Protein AF-A0A1F1DW13-F1 (afdb_monomer)

pLDDT: mean 93.1, std 12.49, range [37.31, 98.81]

Radius of gyration: 13.98 Å; Cα contacts (8 Å, |Δi|>4): 258; chains: 1; bounding box: 31×31×41 Å

Solvent-accessible surface area (backbone atoms only — not comparable to full-atom values): 7880 Å² total; per-residue (Å²): 131,89,72,70,88,41,32,65,98,71,79,89,77,71,62,96,50,35,28,49,30,31,34,27,28,48,56,10,70,47,84,53,72,64,23,26,51,34,38,80,73,38,43,32,48,84,57,52,11,58,47,78,30,73,39,24,32,31,38,43,40,19,36,80,84,71,43,73,50,52,72,67,57,38,28,52,48,44,34,53,48,54,54,50,53,66,75,37,76,81,36,39,36,36,35,52,74,54,33,41,60,96,74,60,43,54,55,69,56,52,26,51,40,48,41,69,46,49,63,51,81,92,53,52,55,93,42,57,27,43,27,69,78,51,48,89,70,85,78,83,80,128

Nearest PDB structures (foldseek):
  4j5s-assembly1_A  TM=7.496E-01  e=6.673E-04  Homo sapiens
  2l8r-assembly1_A  TM=7.771E-01  e=1.826E-03  Homo sapiens
  2dx6-assembly2_B  TM=7.223E-01  e=4.999E-03  Thermus thermophilus HB8
  1vhu-assembly1_A  TM=6.708E-01  e=7.767E-03  Archaeoglobus fulgidus
  4gvw-assembly1_A  TM=6.404E-01  e=4.999E-03  unclassified

Sequence (142 aa):
MNRERYTPDLISALGPDEVFVFGSNALGHHGGGAALQAFERFGAEWGMGEGPSGRTYAIPTLDATHHRVTEEQLTESLRRFIAYVRQHPRNTFYLTLIGCGIVGWEPATVRRLLWQSIGDESQLPDNLILPRAFSRKEGDSE

Structure (mmCIF, N/CA/C/O backbone):
data_AF-A0A1F1DW13-F1
#
_entry.id   AF-A0A1F1DW13-F1
#
loop_
_atom_site.group_PDB
_atom_site.id
_atom_site.type_symbol
_atom_site.label_atom_id
_atom_site.label_alt_id
_atom_site.label_comp_id
_atom_site.label_asym_id
_atom_site.label_entity_id
_atom_site.label_seq_id
_atom_site.pdbx_PDB_ins_code
_atom_site.Cartn_x
_atom_site.Cartn_y
_atom_site.Cartn_z
_atom_site.occupancy
_atom_site.B_iso_or_equiv
_atom_site.auth_seq_id
_atom_site.auth_comp_id
_atom_site.auth_asym_id
_atom_site.auth_atom_id
_atom_site.pdbx_PDB_model_num
ATOM 1 N N . MET A 1 1 ? -11.186 -0.333 22.085 1.00 37.31 1 MET A N 1
ATOM 2 C CA . MET A 1 1 ? -10.571 -1.370 21.229 1.00 37.31 1 MET A CA 1
ATOM 3 C C . MET A 1 1 ? -9.166 -0.903 20.909 1.00 37.31 1 MET A C 1
ATOM 5 O O . MET A 1 1 ? -9.028 0.244 20.502 1.00 37.31 1 MET A O 1
ATOM 9 N N . ASN A 1 2 ? -8.142 -1.720 21.167 1.00 42.97 2 ASN A N 1
ATOM 10 C CA . ASN A 1 2 ? -6.785 -1.409 20.714 1.00 42.97 2 ASN A CA 1
ATOM 11 C C . ASN A 1 2 ? -6.802 -1.446 19.185 1.00 42.97 2 ASN A C 1
ATOM 13 O O . ASN A 1 2 ? -6.991 -2.516 18.615 1.00 42.97 2 ASN A O 1
ATOM 17 N N . ARG A 1 3 ? -6.667 -0.286 18.533 1.00 60.25 3 ARG A N 1
ATOM 18 C CA . ARG A 1 3 ? -6.356 -0.243 17.101 1.00 60.25 3 ARG A CA 1
ATOM 19 C C . ARG A 1 3 ? -4.997 -0.914 16.915 1.00 60.25 3 ARG A C 1
ATOM 21 O O . ARG A 1 3 ? -4.072 -0.633 17.680 1.00 60.25 3 ARG A O 1
ATOM 28 N N . GLU A 1 4 ? -4.890 -1.815 15.946 1.00 68.50 4 GLU A N 1
ATOM 29 C CA . GLU A 1 4 ? -3.605 -2.407 15.591 1.00 68.50 4 GLU A CA 1
ATOM 30 C C . GLU A 1 4 ? -2.626 -1.291 15.219 1.00 68.50 4 GLU A C 1
ATOM 32 O O . GLU A 1 4 ? -2.943 -0.405 14.428 1.00 68.50 4 GLU A O 1
ATOM 37 N N . ARG A 1 5 ? -1.445 -1.294 15.845 1.00 84.94 5 ARG A N 1
ATOM 38 C CA . ARG A 1 5 ? -0.455 -0.224 15.656 1.00 84.94 5 ARG A CA 1
ATOM 39 C C . ARG A 1 5 ? 0.207 -0.302 14.278 1.00 84.94 5 ARG A C 1
ATOM 41 O O . ARG A 1 5 ? 0.613 0.726 13.745 1.00 84.94 5 ARG A O 1
ATOM 48 N N . TYR A 1 6 ? 0.321 -1.511 13.732 1.00 94.62 6 TYR A N 1
ATOM 49 C CA . TYR A 1 6 ? 0.950 -1.792 12.448 1.00 94.62 6 TYR A CA 1
ATOM 50 C C . TYR A 1 6 ? 0.227 -2.925 11.732 1.00 94.62 6 TYR A C 1
ATOM 52 O O . TYR A 1 6 ? -0.348 -3.796 12.384 1.00 94.62 6 TYR A O 1
ATOM 60 N N . THR A 1 7 ? 0.312 -2.931 10.403 1.00 95.31 7 THR A N 1
ATOM 61 C CA . THR A 1 7 ? -0.199 -4.023 9.579 1.00 95.31 7 THR A CA 1
ATOM 62 C C . THR A 1 7 ? 0.555 -5.302 9.942 1.00 95.31 7 THR A C 1
ATOM 64 O O . THR A 1 7 ? 1.790 -5.272 9.918 1.00 95.31 7 THR A O 1
ATOM 67 N N . PRO A 1 8 ? -0.133 -6.411 10.263 1.00 92.69 8 PRO A N 1
ATOM 68 C CA . PRO A 1 8 ? 0.520 -7.696 10.479 1.00 92.69 8 PRO A CA 1
ATOM 69 C C . PRO A 1 8 ? 1.285 -8.156 9.233 1.00 92.69 8 PRO A C 1
ATOM 71 O O . PRO A 1 8 ? 0.801 -7.990 8.113 1.00 92.69 8 PRO A O 1
ATOM 74 N N . ASP A 1 9 ? 2.437 -8.807 9.416 1.00 87.19 9 ASP A N 1
ATOM 75 C CA . ASP A 1 9 ? 3.225 -9.350 8.295 1.00 87.19 9 ASP A CA 1
ATOM 76 C C . ASP A 1 9 ? 2.443 -10.400 7.485 1.00 87.19 9 ASP A C 1
ATOM 78 O O . ASP A 1 9 ? 2.669 -10.574 6.287 1.00 87.19 9 ASP A O 1
ATOM 82 N N . LEU A 1 10 ? 1.494 -11.084 8.135 1.00 89.31 10 LEU A N 1
ATOM 83 C CA . LEU A 1 10 ? 0.586 -12.043 7.519 1.00 89.31 10 LEU A CA 1
ATOM 84 C C . LEU A 1 10 ? -0.867 -11.728 7.888 1.00 89.31 10 LEU A C 1
ATOM 86 O O . LEU A 1 10 ? -1.285 -11.921 9.027 1.00 89.31 10 LEU A O 1
ATOM 90 N N . ILE A 1 11 ? -1.660 -11.336 6.892 1.00 94.19 11 ILE A N 1
ATOM 91 C CA . ILE A 1 11 ? -3.109 -11.144 7.027 1.00 94.19 11 ILE A CA 1
ATOM 92 C C . ILE A 1 11 ? -3.800 -12.405 6.513 1.00 94.19 11 ILE A C 1
ATOM 94 O O . ILE A 1 11 ? -3.914 -12.609 5.308 1.00 94.19 11 ILE A O 1
ATOM 98 N N . SER A 1 12 ? -4.222 -13.301 7.401 1.00 91.38 12 SER A N 1
ATOM 99 C CA . SER A 1 12 ? -4.849 -14.574 7.007 1.00 91.38 12 SE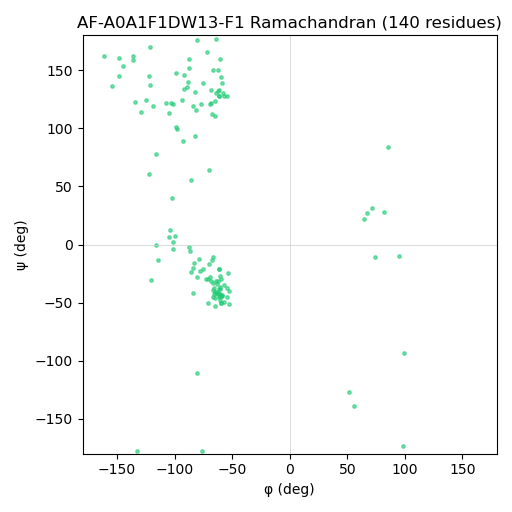R A CA 1
ATOM 100 C C . SER A 1 12 ? -6.358 -14.464 6.766 1.00 91.38 12 SER A C 1
ATOM 102 O O . SER A 1 12 ? -6.907 -15.265 6.006 1.00 91.38 12 SER A O 1
ATOM 104 N N . ALA A 1 13 ? -7.009 -13.471 7.373 1.00 94.75 13 ALA A N 1
ATOM 105 C CA . ALA A 1 13 ? -8.433 -13.186 7.271 1.00 94.75 13 ALA A CA 1
ATOM 106 C C . ALA A 1 13 ? -8.685 -11.676 7.403 1.00 94.75 13 ALA A C 1
ATOM 108 O O . ALA A 1 13 ? -7.844 -10.957 7.932 1.00 94.75 13 ALA A O 1
ATOM 109 N N . LEU A 1 14 ? -9.852 -11.233 6.933 1.00 96.50 14 LEU A N 1
ATOM 110 C CA . LEU A 1 14 ? -10.351 -9.867 7.090 1.00 96.50 14 LEU A CA 1
ATOM 111 C C . LEU A 1 14 ? -11.697 -9.897 7.812 1.00 96.50 14 LEU A C 1
ATOM 113 O O . LEU A 1 14 ? -12.569 -10.711 7.473 1.00 96.50 14 LEU A O 1
ATOM 117 N N . GLY A 1 15 ? -11.875 -8.974 8.748 1.00 95.44 15 GLY A N 1
ATOM 118 C CA . GLY A 1 15 ? -13.159 -8.601 9.319 1.00 95.44 15 GLY A CA 1
ATOM 119 C C . GLY A 1 15 ? -14.116 -7.978 8.286 1.00 95.44 15 GLY A C 1
ATOM 120 O O . GLY A 1 15 ? -13.762 -7.807 7.115 1.00 95.44 15 GLY A O 1
ATOM 121 N N . PRO A 1 16 ? -15.359 -7.657 8.690 1.00 94.19 16 PRO A N 1
ATOM 122 C CA . PRO A 1 16 ? -16.387 -7.150 7.776 1.00 94.19 16 PRO A CA 1
ATOM 123 C C . PRO A 1 16 ? -16.029 -5.828 7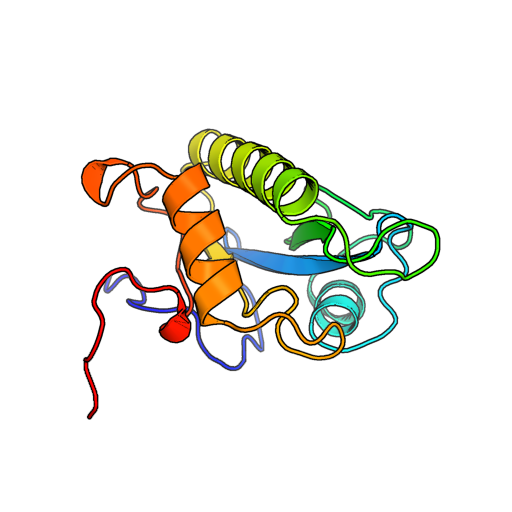.083 1.00 94.19 16 PRO A C 1
ATOM 125 O O . PRO A 1 16 ? -16.305 -5.678 5.897 1.00 94.19 16 PRO A O 1
ATOM 128 N N . ASP A 1 17 ? -15.384 -4.907 7.802 1.00 96.94 17 ASP A N 1
ATOM 129 C CA . ASP A 1 17 ? -15.046 -3.564 7.308 1.00 96.94 17 ASP A CA 1
ATOM 130 C C . ASP A 1 17 ? -13.556 -3.411 6.953 1.00 96.94 17 ASP A C 1
ATOM 132 O O . ASP A 1 17 ? -13.087 -2.313 6.647 1.00 96.94 17 ASP A O 1
ATOM 136 N N . GLU A 1 18 ? -12.794 -4.503 6.993 1.00 98.19 18 GLU A N 1
ATOM 137 C CA . GLU A 1 18 ? -11.357 -4.494 6.739 1.00 98.19 18 GLU A CA 1
ATOM 138 C C . GLU A 1 18 ? -11.052 -4.680 5.252 1.00 98.19 18 GLU A C 1
ATOM 140 O O . GLU A 1 18 ? -11.675 -5.487 4.559 1.00 98.19 18 GLU A O 1
ATOM 145 N N . VAL A 1 19 ? -10.066 -3.928 4.769 1.00 98.69 19 VAL A N 1
ATOM 146 C CA . VAL A 1 19 ? -9.662 -3.884 3.366 1.00 98.69 19 VAL A CA 1
ATOM 147 C C . VAL A 1 19 ? -8.178 -4.205 3.256 1.00 98.69 19 VAL A C 1
ATOM 149 O O . VAL A 1 19 ? -7.337 -3.527 3.848 1.00 98.69 19 VAL A O 1
ATOM 152 N N . PHE A 1 20 ? -7.848 -5.218 2.459 1.00 98.62 20 PHE A N 1
ATOM 153 C CA . PHE A 1 20 ? -6.469 -5.598 2.160 1.00 98.62 20 PHE A CA 1
ATOM 154 C C . PHE A 1 20 ? -5.910 -4.751 1.013 1.00 98.62 20 PHE A C 1
ATOM 156 O O . PHE A 1 20 ? -6.434 -4.786 -0.103 1.00 98.62 20 PHE A O 1
ATOM 163 N N . VAL A 1 21 ? -4.843 -3.993 1.265 1.00 98.69 21 VAL A N 1
ATOM 164 C CA . VAL A 1 21 ? -4.257 -3.085 0.269 1.00 98.69 21 VAL A CA 1
ATOM 165 C C . VAL A 1 21 ? -2.935 -3.643 -0.236 1.00 98.69 21 VAL A C 1
ATOM 167 O O . VAL A 1 21 ? -2.001 -3.878 0.538 1.00 98.69 21 VAL A O 1
ATOM 170 N N . PHE A 1 22 ? -2.842 -3.852 -1.547 1.00 98.38 22 PHE A N 1
ATOM 171 C CA . PHE A 1 22 ? -1.761 -4.618 -2.162 1.00 98.38 22 PHE A CA 1
ATOM 172 C C . PHE A 1 22 ? -1.202 -3.966 -3.426 1.00 98.38 22 PHE A C 1
ATOM 174 O O . PHE A 1 22 ? -1.847 -3.143 -4.071 1.00 98.38 22 PHE A O 1
ATOM 181 N N . GLY A 1 23 ? 0.027 -4.351 -3.780 1.00 97.94 23 GLY A N 1
ATOM 182 C CA . GLY A 1 23 ? 0.655 -3.948 -5.035 1.00 97.94 23 GLY A CA 1
ATOM 183 C C . GLY A 1 23 ? 0.197 -4.835 -6.194 1.00 97.94 23 GLY A C 1
ATOM 184 O O . GLY A 1 23 ? 0.271 -6.056 -6.082 1.00 97.94 23 GLY A O 1
ATOM 185 N N . SER A 1 24 ? -0.214 -4.231 -7.307 1.00 98.00 24 SER A N 1
ATOM 186 C CA . SER A 1 24 ? -0.638 -4.905 -8.542 1.00 98.00 24 SER A CA 1
ATOM 187 C C . SER A 1 24 ? 0.212 -4.468 -9.745 1.00 98.00 24 SER A C 1
ATOM 189 O O . SER A 1 24 ? 0.968 -3.503 -9.673 1.00 98.00 24 SER A O 1
ATOM 191 N N . ASN A 1 25 ? 0.076 -5.153 -10.881 1.00 96.44 25 ASN A N 1
ATOM 192 C CA . ASN A 1 25 ? 0.388 -4.557 -12.183 1.00 96.44 25 ASN A CA 1
ATOM 193 C C . ASN A 1 25 ? -0.831 -3.817 -12.749 1.00 96.44 25 ASN A C 1
ATOM 195 O O . ASN A 1 25 ? -1.970 -4.098 -12.366 1.00 96.44 25 ASN A O 1
ATOM 199 N N . 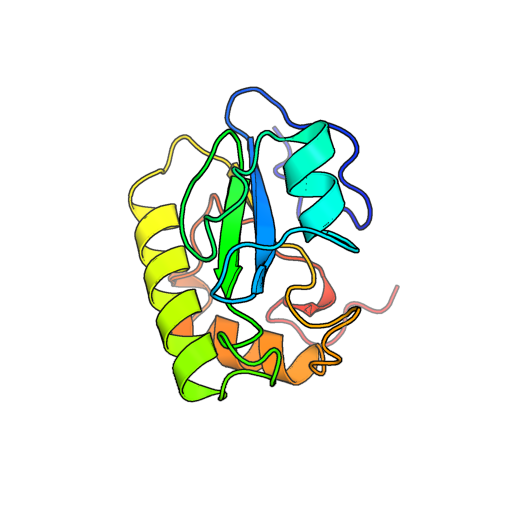ALA A 1 26 ? -0.585 -2.903 -13.688 1.00 95.62 26 ALA A N 1
ATOM 200 C CA . ALA A 1 26 ? -1.618 -2.080 -14.315 1.00 95.62 26 ALA A CA 1
ATOM 201 C C . ALA A 1 26 ? -2.683 -2.885 -15.086 1.00 95.62 26 ALA A C 1
ATOM 203 O O . ALA A 1 26 ? -3.781 -2.380 -15.293 1.00 95.62 26 ALA A O 1
ATOM 204 N N . LEU A 1 27 ? -2.385 -4.129 -15.485 1.00 96.81 27 LEU A N 1
ATOM 205 C CA . LEU A 1 27 ? -3.341 -5.028 -16.143 1.00 96.81 27 LEU A CA 1
ATOM 206 C C . LEU A 1 27 ? -4.195 -5.839 -15.155 1.00 96.81 27 LEU A C 1
ATOM 208 O O . LEU A 1 27 ? -5.070 -6.576 -15.589 1.00 96.81 27 LEU A O 1
ATOM 212 N N . GLY A 1 28 ? -3.935 -5.763 -13.845 1.00 96.25 28 GLY A N 1
ATOM 213 C CA . GLY A 1 28 ? -4.667 -6.539 -12.841 1.00 96.25 28 GLY A CA 1
ATOM 214 C C . GLY A 1 28 ? -4.424 -8.050 -12.908 1.00 96.25 28 GLY A C 1
ATOM 215 O O . GLY A 1 28 ? -5.287 -8.837 -12.524 1.00 96.25 28 GLY A O 1
ATOM 216 N N . HIS A 1 29 ? -3.262 -8.486 -13.405 1.00 96.75 29 HIS A N 1
ATOM 217 C CA . HIS A 1 29 ? -2.883 -9.901 -13.402 1.00 96.75 29 HIS A CA 1
ATOM 218 C C . HIS A 1 29 ? -2.297 -10.293 -12.043 1.00 96.75 29 HIS A C 1
ATOM 220 O O . HIS A 1 29 ? -1.103 -10.132 -11.785 1.00 96.75 29 HIS A O 1
ATOM 226 N N . HIS A 1 30 ? -3.139 -10.801 -11.154 1.00 95.12 30 HIS A N 1
ATOM 227 C CA . HIS A 1 30 ? -2.805 -11.071 -9.757 1.00 95.12 30 HIS A CA 1
ATOM 228 C C . HIS A 1 30 ? -2.147 -12.449 -9.549 1.00 95.12 30 HIS A C 1
ATOM 230 O O . HIS A 1 30 ? -2.620 -13.274 -8.780 1.00 95.12 30 HIS A O 1
ATOM 236 N N . GLY A 1 31 ? -1.051 -12.722 -10.264 1.00 92.25 31 GLY A N 1
ATOM 237 C CA . GLY A 1 31 ? -0.442 -14.060 -10.337 1.00 92.25 31 GLY A CA 1
ATOM 238 C C . GLY A 1 31 ? 0.581 -14.417 -9.250 1.00 92.25 31 GLY A C 1
ATOM 239 O O . GLY A 1 31 ? 1.106 -15.526 -9.269 1.00 92.25 31 GLY A O 1
ATOM 240 N N . GLY A 1 32 ? 0.914 -13.513 -8.321 1.00 93.31 32 GLY A N 1
ATOM 241 C CA . GLY A 1 32 ? 1.917 -13.807 -7.292 1.00 93.31 32 GLY A CA 1
ATOM 242 C C . GLY A 1 32 ? 1.884 -12.899 -6.065 1.00 93.31 32 GLY A C 1
ATOM 243 O O . GLY A 1 32 ? 1.327 -11.800 -6.088 1.00 93.31 32 GLY A O 1
ATOM 244 N N . GLY A 1 33 ? 2.511 -13.372 -4.983 1.00 94.25 33 GLY A N 1
ATOM 245 C CA . GLY A 1 33 ? 2.671 -12.634 -3.727 1.00 94.25 33 GLY A CA 1
ATOM 246 C C . GLY A 1 33 ? 1.346 -12.149 -3.132 1.00 94.25 33 GLY A C 1
ATOM 247 O O . GLY A 1 33 ? 0.337 -12.852 -3.171 1.00 94.25 33 GLY A O 1
ATOM 248 N N . ALA A 1 34 ? 1.348 -10.920 -2.608 1.00 95.69 34 ALA A N 1
ATOM 249 C CA . ALA A 1 34 ? 0.160 -10.295 -2.027 1.00 95.69 34 ALA A CA 1
ATOM 250 C C . ALA A 1 34 ? -0.998 -10.146 -3.033 1.00 95.69 34 ALA A C 1
ATOM 252 O O . ALA A 1 34 ? -2.154 -10.218 -2.630 1.00 95.69 34 ALA A O 1
ATOM 253 N N . ALA A 1 35 ? -0.715 -9.984 -4.333 1.00 97.12 35 ALA A N 1
ATOM 254 C CA . ALA A 1 35 ? -1.764 -9.890 -5.347 1.00 97.12 35 ALA A CA 1
ATOM 255 C C . ALA A 1 35 ? -2.525 -11.213 -5.498 1.00 97.12 35 ALA A C 1
ATOM 257 O O . ALA A 1 35 ? -3.753 -11.214 -5.487 1.00 97.12 35 ALA A O 1
ATOM 258 N N . LEU A 1 36 ? -1.812 -12.343 -5.550 1.00 97.00 36 LEU A N 1
ATOM 259 C CA . LEU A 1 36 ? -2.452 -13.661 -5.597 1.00 97.00 36 LEU A CA 1
ATOM 260 C C . LEU A 1 36 ? -3.302 -13.912 -4.352 1.00 97.00 36 LEU A C 1
ATOM 262 O O . LEU A 1 36 ? -4.441 -14.350 -4.460 1.00 97.00 36 LEU A O 1
ATOM 266 N N . GLN A 1 37 ? -2.788 -13.556 -3.174 1.00 97.12 37 GLN A N 1
ATOM 267 C CA . GLN A 1 37 ? -3.553 -13.658 -1.934 1.00 97.12 37 GLN A CA 1
ATOM 268 C C . GLN A 1 37 ? -4.836 -12.812 -1.971 1.00 97.12 37 GLN A C 1
ATOM 270 O O . GLN A 1 37 ? -5.895 -13.286 -1.555 1.00 97.12 37 GLN A O 1
ATOM 275 N N . ALA A 1 38 ? -4.749 -11.574 -2.468 1.00 97.75 38 ALA A N 1
ATOM 276 C CA . ALA A 1 38 ? -5.895 -10.684 -2.615 1.00 97.75 38 ALA A CA 1
ATOM 277 C C . ALA A 1 38 ? -6.974 -11.301 -3.520 1.00 97.75 38 ALA A C 1
ATOM 279 O O . ALA A 1 38 ? -8.153 -11.297 -3.158 1.00 97.75 38 ALA A O 1
ATOM 280 N N . PHE A 1 39 ? -6.560 -11.891 -4.646 1.00 98.06 39 PHE A N 1
ATOM 281 C CA . PHE A 1 39 ? -7.441 -12.580 -5.589 1.00 98.06 39 PHE A CA 1
ATOM 282 C C . PHE A 1 39 ? -8.081 -13.833 -4.974 1.00 98.06 39 PHE A C 1
ATOM 284 O O . PHE A 1 39 ? -9.302 -13.954 -4.940 1.00 98.06 39 PHE A O 1
ATOM 291 N N . GLU A 1 40 ? -7.277 -14.737 -4.411 1.00 97.44 40 GLU A N 1
ATOM 292 C CA . GLU A 1 40 ? -7.753 -16.036 -3.918 1.00 97.44 40 GLU A CA 1
ATOM 293 C C . GLU A 1 40 ? -8.615 -15.944 -2.651 1.00 97.44 40 GLU A C 1
ATOM 295 O O . GLU A 1 40 ? -9.454 -16.815 -2.418 1.00 97.44 40 GLU A O 1
ATOM 300 N N . ARG A 1 41 ? -8.392 -14.936 -1.794 1.00 97.00 41 ARG A N 1
ATOM 301 C CA . ARG A 1 41 ? -8.974 -14.913 -0.436 1.00 97.00 41 ARG A CA 1
ATOM 302 C C . ARG A 1 41 ? -9.865 -13.721 -0.140 1.00 97.00 41 ARG A C 1
ATOM 304 O O . ARG A 1 41 ? -10.777 -13.834 0.681 1.00 97.00 41 ARG A O 1
ATOM 311 N N . PHE A 1 42 ? -9.589 -12.573 -0.749 1.00 97.94 42 PHE A N 1
ATOM 312 C CA . PHE A 1 42 ? -10.217 -11.306 -0.366 1.00 97.94 42 PHE A CA 1
ATOM 313 C C . PHE A 1 42 ? -11.093 -10.707 -1.470 1.00 97.94 42 PHE A C 1
ATOM 315 O O . PHE A 1 42 ? -11.769 -9.704 -1.234 1.00 97.94 42 PHE A O 1
ATOM 322 N N . GLY A 1 43 ? -11.173 -11.382 -2.619 1.00 97.81 43 GLY A N 1
ATOM 323 C CA . GLY A 1 43 ? -12.084 -11.043 -3.705 1.00 97.81 43 GLY A CA 1
ATOM 324 C C . GLY A 1 43 ? -11.575 -9.920 -4.599 1.00 97.81 43 GLY A C 1
ATOM 325 O O . GLY A 1 43 ? -12.399 -9.204 -5.161 1.00 97.81 43 GLY A O 1
ATOM 326 N N . ALA A 1 44 ? -10.254 -9.743 -4.717 1.00 98.31 44 ALA A N 1
ATOM 327 C CA . ALA A 1 44 ? -9.726 -8.902 -5.786 1.00 98.31 44 ALA A CA 1
ATOM 328 C C . ALA A 1 44 ? -10.172 -9.467 -7.142 1.00 98.31 44 ALA A C 1
ATOM 330 O O . ALA A 1 44 ? -10.174 -10.682 -7.339 1.00 98.31 44 ALA A O 1
ATO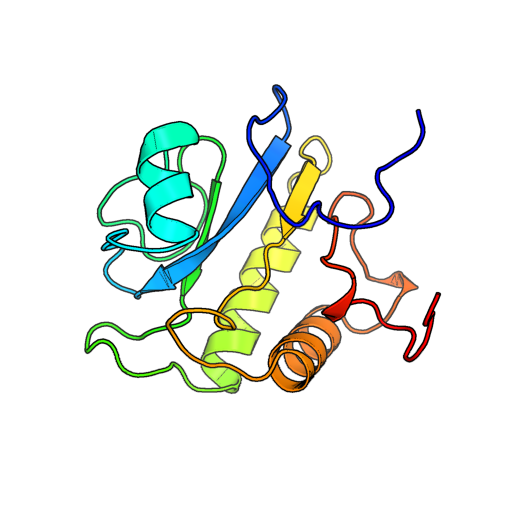M 331 N N . GLU A 1 45 ? -10.557 -8.601 -8.070 1.00 98.31 45 GLU A N 1
ATOM 332 C CA . GLU A 1 45 ? -11.038 -9.021 -9.386 1.00 98.31 45 GLU A CA 1
ATOM 333 C C . GLU A 1 45 ? -9.889 -9.088 -10.397 1.00 98.31 45 GLU A C 1
ATOM 335 O O . GLU A 1 45 ? -9.082 -8.168 -10.514 1.00 98.31 45 GLU A O 1
ATOM 340 N N . TRP A 1 46 ? -9.821 -10.175 -11.169 1.00 97.94 46 TRP A N 1
ATOM 341 C CA . TRP A 1 46 ? -8.837 -10.289 -12.244 1.00 97.94 46 TRP A CA 1
ATOM 342 C C . TRP A 1 46 ? -9.067 -9.200 -13.296 1.00 97.94 46 TRP A C 1
ATOM 344 O O . TRP A 1 46 ? -10.189 -9.020 -13.766 1.00 97.94 46 TRP A O 1
ATOM 354 N N . GLY A 1 47 ? -8.007 -8.500 -13.698 1.00 97.50 47 GLY A N 1
ATOM 355 C CA . GLY A 1 47 ? -8.107 -7.364 -14.621 1.00 97.50 47 GLY A CA 1
ATOM 356 C C . GLY A 1 47 ? -8.202 -5.996 -13.935 1.00 97.50 47 GLY A C 1
ATOM 357 O O . GLY A 1 47 ? -8.054 -4.974 -14.603 1.00 97.50 47 GLY A O 1
ATOM 358 N N . MET A 1 48 ? -8.382 -5.948 -12.608 1.00 97.56 48 MET A N 1
ATOM 359 C CA . MET A 1 48 ? -8.461 -4.697 -11.844 1.00 97.56 48 MET A CA 1
ATOM 360 C C . MET A 1 48 ? -7.084 -4.281 -11.307 1.00 97.56 48 MET A C 1
ATOM 362 O O . MET A 1 48 ? -6.672 -4.641 -10.208 1.00 97.56 48 MET A O 1
ATOM 366 N N . GLY A 1 49 ? -6.339 -3.515 -12.111 1.00 97.31 49 GLY A N 1
ATOM 367 C CA . GLY A 1 49 ? -4.969 -3.090 -11.783 1.00 97.31 49 GLY A CA 1
ATOM 368 C C . GLY A 1 49 ? -4.846 -1.978 -10.735 1.00 97.31 49 GLY A C 1
ATOM 369 O O . GLY A 1 49 ? -3.791 -1.839 -10.114 1.00 97.31 49 GLY A O 1
ATOM 370 N N . GLU A 1 50 ? -5.906 -1.200 -10.521 1.00 98.62 50 GLU A N 1
ATOM 371 C CA . GLU A 1 50 ? -5.963 -0.126 -9.530 1.00 98.62 50 GLU A CA 1
ATOM 372 C C . GLU A 1 50 ? -7.382 0.028 -8.971 1.00 98.62 50 GLU A C 1
ATOM 374 O O . GLU A 1 50 ? -8.361 -0.104 -9.704 1.00 98.62 50 GLU A O 1
ATOM 379 N N . GLY A 1 51 ? -7.485 0.373 -7.687 1.00 98.69 51 GLY A N 1
ATOM 380 C CA . GLY A 1 51 ? -8.748 0.737 -7.051 1.00 98.69 51 GLY A CA 1
ATOM 381 C C . GLY A 1 51 ? -9.406 -0.400 -6.265 1.00 98.69 51 GLY A C 1
ATOM 382 O O . GLY A 1 51 ? -8.796 -1.454 -6.055 1.00 98.69 51 GLY A O 1
ATOM 383 N N . PRO A 1 52 ? -10.633 -0.174 -5.764 1.00 98.44 52 PRO A N 1
ATOM 384 C CA . PRO A 1 52 ? -11.333 -1.139 -4.929 1.00 98.44 52 PRO A CA 1
ATOM 385 C C . PRO A 1 52 ? -11.896 -2.313 -5.742 1.00 98.44 52 PRO A C 1
ATOM 387 O O . PRO A 1 52 ? -12.479 -2.121 -6.806 1.00 98.44 52 PRO A O 1
ATOM 390 N N . SER A 1 53 ? -11.774 -3.525 -5.201 1.00 98.06 53 SER A N 1
ATOM 391 C CA . SER A 1 53 ? -12.502 -4.719 -5.661 1.00 98.06 53 SER A CA 1
ATOM 392 C C . SER A 1 53 ? -12.639 -5.718 -4.510 1.00 98.06 53 SER A C 1
ATOM 394 O O . SER A 1 53 ? -11.706 -5.898 -3.722 1.00 98.06 53 SER A O 1
ATOM 396 N N . GLY A 1 54 ? -13.820 -6.321 -4.343 1.00 96.94 54 GLY A N 1
ATOM 397 C CA . GLY A 1 54 ? -14.123 -7.152 -3.173 1.00 96.94 54 GLY A CA 1
ATOM 398 C C . GLY A 1 54 ? -13.810 -6.438 -1.850 1.00 96.94 54 GLY A C 1
ATOM 399 O O . GLY A 1 54 ? -14.255 -5.315 -1.619 1.00 96.94 54 GLY A O 1
ATOM 400 N N . ARG A 1 55 ? -13.015 -7.076 -0.982 1.00 98.06 55 ARG A N 1
ATOM 401 C CA . ARG A 1 55 ? -12.484 -6.483 0.263 1.00 98.06 55 ARG A CA 1
ATOM 402 C C . ARG A 1 55 ? -11.024 -6.053 0.113 1.00 98.06 55 ARG A C 1
ATOM 404 O O . ARG A 1 55 ? -10.198 -6.262 1.002 1.00 98.06 55 ARG A O 1
ATOM 411 N N . THR A 1 56 ? -10.683 -5.490 -1.041 1.00 98.69 56 THR A N 1
ATOM 412 C CA . THR A 1 56 ? -9.307 -5.126 -1.388 1.00 98.69 56 THR A CA 1
ATOM 413 C C . THR A 1 56 ? -9.216 -3.754 -2.043 1.00 98.69 56 THR A C 1
ATOM 415 O O . THR A 1 56 ? -10.210 -3.218 -2.535 1.00 98.69 56 THR A O 1
ATOM 418 N N . TYR A 1 57 ? -8.007 -3.192 -2.057 1.00 98.81 57 TYR A N 1
ATOM 419 C CA . TYR A 1 57 ? -7.653 -2.041 -2.883 1.00 98.81 57 TYR A CA 1
ATOM 420 C C . TYR A 1 57 ? -6.305 -2.304 -3.569 1.00 98.81 57 TYR A C 1
ATOM 422 O O . TYR A 1 57 ? -5.297 -2.541 -2.897 1.00 98.81 57 TYR A O 1
ATOM 430 N N . ALA A 1 58 ? -6.279 -2.250 -4.899 1.00 98.75 58 ALA A N 1
ATOM 431 C CA . ALA A 1 58 ? -5.079 -2.450 -5.703 1.00 98.75 58 ALA A CA 1
ATOM 432 C C . ALA A 1 58 ? -4.332 -1.125 -5.932 1.00 98.75 58 ALA A C 1
ATOM 434 O O . ALA A 1 58 ? -4.939 -0.110 -6.277 1.00 98.75 58 ALA A O 1
ATOM 435 N N . ILE A 1 59 ? -3.006 -1.141 -5.779 1.00 98.75 59 ILE A N 1
ATOM 436 C CA . ILE A 1 59 ? -2.113 -0.025 -6.118 1.00 98.75 59 ILE A CA 1
ATOM 437 C C . ILE A 1 59 ? -1.132 -0.500 -7.199 1.00 98.75 59 ILE A C 1
ATOM 439 O O . ILE A 1 59 ? -0.366 -1.433 -6.940 1.00 98.75 59 ILE A O 1
ATOM 443 N N . PRO A 1 60 ? -1.101 0.107 -8.396 1.00 98.19 60 PRO A N 1
ATOM 444 C CA . PRO A 1 60 ? -0.202 -0.317 -9.460 1.00 98.19 60 PRO A CA 1
ATOM 445 C C . PRO A 1 60 ? 1.257 0.008 -9.107 1.00 98.19 60 PRO A C 1
ATOM 447 O O . PRO A 1 60 ? 1.630 1.157 -8.879 1.00 98.19 60 PRO A O 1
ATOM 450 N N . THR A 1 61 ? 2.097 -1.024 -9.064 1.00 97.94 61 THR A N 1
ATOM 451 C CA . THR A 1 61 ? 3.554 -0.944 -8.854 1.00 97.94 61 THR A CA 1
ATOM 452 C C . THR A 1 61 ? 4.348 -1.403 -10.078 1.00 97.94 61 THR A C 1
ATOM 454 O O . THR A 1 61 ? 5.549 -1.131 -10.173 1.00 97.94 61 THR A O 1
ATOM 457 N N . LEU A 1 62 ? 3.668 -2.047 -11.030 1.00 97.44 62 LEU A N 1
ATOM 458 C CA . LEU A 1 62 ? 4.156 -2.362 -12.368 1.00 97.44 62 LEU A CA 1
ATOM 459 C C . LEU A 1 62 ? 3.224 -1.751 -13.421 1.00 97.44 62 LEU A C 1
ATOM 461 O O . LEU A 1 62 ? 2.006 -1.720 -13.234 1.00 97.44 62 LEU A O 1
ATOM 465 N N . ASP A 1 63 ? 3.789 -1.312 -14.539 1.00 96.62 63 ASP A N 1
ATOM 466 C CA . ASP A 1 63 ? 3.037 -0.865 -15.706 1.00 96.62 63 ASP A CA 1
ATOM 467 C C . ASP A 1 63 ? 2.460 -2.047 -16.513 1.00 96.62 63 ASP A C 1
ATOM 469 O O . ASP A 1 63 ? 2.596 -3.219 -16.147 1.00 96.62 63 ASP A O 1
ATOM 473 N N . ALA A 1 64 ? 1.792 -1.746 -17.630 1.00 94.50 64 ALA A N 1
ATOM 474 C CA . ALA A 1 64 ? 1.174 -2.760 -18.488 1.00 94.50 64 ALA A CA 1
ATOM 475 C C . ALA A 1 64 ? 2.187 -3.668 -19.213 1.00 94.50 64 ALA A C 1
ATOM 477 O O . ALA A 1 64 ? 1.817 -4.709 -19.752 1.00 94.50 64 ALA A O 1
ATOM 478 N N . THR A 1 65 ? 3.464 -3.287 -19.221 1.00 95.69 65 THR A N 1
ATOM 479 C CA . THR A 1 65 ? 4.577 -4.055 -19.790 1.00 95.69 65 THR A CA 1
ATOM 480 C C . THR A 1 65 ? 5.369 -4.821 -18.729 1.00 95.69 65 THR A C 1
ATOM 482 O O . THR A 1 65 ? 6.370 -5.450 -19.056 1.00 95.69 65 THR A O 1
ATOM 485 N N . HIS A 1 66 ? 4.894 -4.828 -17.477 1.00 92.81 66 HIS A N 1
ATOM 486 C CA . HIS A 1 66 ? 5.546 -5.433 -16.313 1.00 92.81 66 HIS A CA 1
ATOM 487 C C . HIS A 1 66 ? 6.883 -4.782 -15.924 1.00 92.81 66 HIS A C 1
ATOM 489 O O . HIS A 1 66 ? 7.678 -5.394 -15.209 1.00 92.81 66 HIS A O 1
ATOM 495 N N . HIS A 1 67 ? 7.120 -3.533 -16.330 1.00 95.94 67 HIS A N 1
ATOM 496 C CA . HIS A 1 67 ? 8.207 -2.732 -15.776 1.00 95.94 67 HIS A CA 1
ATOM 497 C C . HIS A 1 67 ? 7.736 -1.990 -14.531 1.00 95.94 67 HIS A C 1
ATOM 499 O O . HIS A 1 67 ? 6.560 -1.663 -14.380 1.00 95.94 67 HIS A O 1
ATOM 505 N N . ARG A 1 68 ? 8.668 -1.712 -13.619 1.00 97.44 68 ARG A N 1
ATOM 506 C CA . ARG A 1 68 ? 8.397 -0.894 -12.437 1.00 97.44 68 ARG A CA 1
ATOM 507 C C . ARG A 1 68 ? 7.896 0.484 -12.865 1.00 97.44 68 ARG A C 1
ATOM 509 O O . ARG A 1 68 ? 8.543 1.137 -13.681 1.00 97.44 68 ARG A O 1
ATOM 516 N N . VAL A 1 69 ? 6.784 0.926 -12.280 1.00 98.12 69 VAL A N 1
ATOM 517 C CA . VAL A 1 69 ? 6.293 2.299 -12.478 1.00 98.12 69 VAL A CA 1
ATOM 518 C C . VAL A 1 69 ? 7.329 3.315 -11.983 1.00 98.12 69 VAL A C 1
ATOM 520 O O . VAL A 1 69 ? 8.209 2.986 -11.182 1.00 98.12 69 VAL A O 1
ATOM 523 N N . THR A 1 70 ? 7.248 4.560 -12.441 1.00 98.19 70 THR A N 1
ATOM 524 C CA . THR A 1 70 ? 8.114 5.627 -11.922 1.00 98.19 70 THR A CA 1
ATOM 525 C C . THR A 1 70 ? 7.710 6.036 -10.500 1.00 98.19 70 THR A C 1
ATOM 527 O O . THR A 1 70 ? 6.616 5.709 -10.028 1.00 98.19 70 THR A O 1
ATOM 530 N N . GLU A 1 71 ? 8.579 6.771 -9.796 1.00 98.44 71 GLU A N 1
ATOM 531 C CA . GLU A 1 71 ? 8.241 7.314 -8.472 1.00 98.44 71 GLU A CA 1
ATOM 532 C C . GLU A 1 71 ? 7.030 8.256 -8.545 1.00 98.44 71 GLU A C 1
ATOM 534 O O . GLU A 1 71 ? 6.173 8.232 -7.662 1.00 98.44 71 GLU A O 1
ATOM 539 N N . GLU A 1 72 ? 6.906 9.031 -9.624 1.00 98.31 72 GLU A N 1
ATOM 540 C CA . GLU A 1 72 ? 5.779 9.932 -9.873 1.00 98.31 72 GLU A CA 1
ATOM 541 C C . GLU A 1 72 ? 4.474 9.153 -10.058 1.00 98.31 72 GLU A C 1
ATOM 543 O O . GLU A 1 72 ? 3.462 9.492 -9.446 1.00 98.31 72 GLU A O 1
ATOM 548 N N . GLN A 1 73 ? 4.493 8.081 -10.856 1.00 98.44 73 GLN A N 1
ATOM 549 C CA . GLN A 1 73 ? 3.323 7.228 -11.078 1.00 98.44 73 GLN A CA 1
ATOM 550 C C . GLN A 1 73 ? 2.871 6.528 -9.788 1.00 98.44 73 GLN A C 1
ATOM 552 O O . GLN A 1 73 ? 1.671 6.480 -9.495 1.00 98.44 73 GLN A O 1
ATOM 557 N N . LEU A 1 74 ? 3.818 6.023 -8.989 1.00 98.56 74 LEU A N 1
ATOM 558 C CA . LEU A 1 74 ? 3.504 5.422 -7.693 1.00 98.56 74 LEU A CA 1
ATOM 559 C C . LEU A 1 74 ? 2.955 6.469 -6.714 1.00 98.56 74 LEU A C 1
ATOM 561 O O . LEU A 1 74 ? 1.955 6.213 -6.051 1.00 98.56 74 LEU A O 1
ATOM 565 N N . THR A 1 75 ? 3.546 7.665 -6.666 1.00 98.62 75 THR A N 1
ATOM 566 C CA . THR A 1 75 ? 3.069 8.785 -5.833 1.00 98.62 75 THR A CA 1
ATOM 567 C C . THR A 1 75 ? 1.636 9.178 -6.186 1.00 98.62 75 THR A C 1
ATOM 569 O O . THR A 1 75 ? 0.806 9.376 -5.304 1.00 98.62 75 THR A O 1
ATOM 572 N N . GLU A 1 76 ? 1.307 9.258 -7.473 1.00 98.62 76 GLU A N 1
ATOM 573 C CA . GLU A 1 76 ? -0.037 9.623 -7.928 1.00 98.62 76 GLU A CA 1
ATOM 574 C C . GLU A 1 76 ? -1.069 8.543 -7.551 1.00 98.62 76 GLU A C 1
ATOM 576 O O . GLU A 1 76 ? -2.157 8.843 -7.059 1.00 98.62 76 GLU A O 1
ATOM 581 N N . SER A 1 77 ? -0.687 7.270 -7.662 1.00 98.69 77 SER A N 1
ATOM 582 C CA . SER A 1 77 ? -1.514 6.138 -7.216 1.00 98.69 77 SER A CA 1
ATOM 583 C C . SER A 1 77 ? -1.723 6.137 -5.696 1.00 98.69 77 SER A C 1
ATOM 585 O O . SER A 1 77 ? -2.833 5.925 -5.208 1.00 98.69 77 SER A O 1
ATOM 587 N N . LEU A 1 78 ? -0.676 6.458 -4.928 1.00 98.69 78 LEU A N 1
ATOM 588 C CA . LEU A 1 78 ? -0.752 6.620 -3.476 1.00 98.69 78 LEU A CA 1
ATOM 589 C C . LEU A 1 78 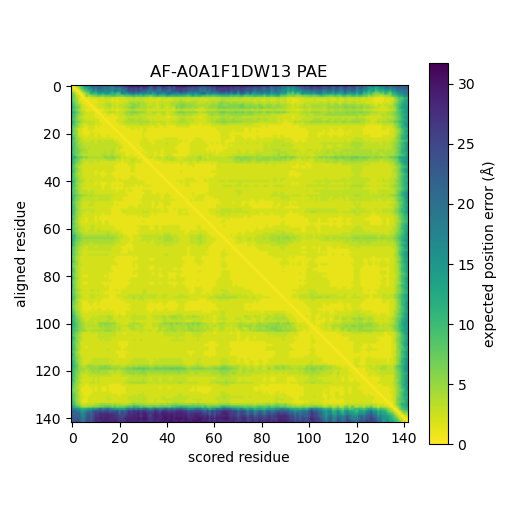? -1.671 7.778 -3.081 1.00 98.69 78 LEU A C 1
ATOM 591 O O . LEU A 1 78 ? -2.468 7.627 -2.160 1.00 98.69 78 LEU A O 1
ATOM 595 N N . ARG A 1 79 ? -1.634 8.913 -3.785 1.00 98.69 79 ARG A N 1
ATOM 596 C CA . ARG A 1 79 ? -2.556 10.034 -3.537 1.00 98.69 79 ARG A CA 1
ATOM 597 C C . ARG A 1 79 ? -4.012 9.642 -3.755 1.00 98.69 79 ARG A C 1
ATOM 599 O O . ARG A 1 79 ? -4.846 9.952 -2.901 1.00 98.69 79 ARG A O 1
ATOM 606 N N . ARG A 1 80 ? -4.318 8.931 -4.846 1.00 98.81 80 ARG A N 1
ATOM 607 C CA . ARG A 1 80 ? -5.670 8.406 -5.101 1.00 98.81 80 ARG A CA 1
ATOM 608 C C . ARG A 1 80 ? -6.114 7.443 -4.006 1.00 98.81 80 ARG A C 1
ATOM 610 O O . ARG A 1 80 ? -7.220 7.586 -3.489 1.00 98.81 80 ARG A O 1
ATOM 617 N N . PHE A 1 81 ? -5.230 6.542 -3.582 1.00 98.81 81 PHE A N 1
ATOM 618 C CA . PHE A 1 81 ? -5.492 5.644 -2.462 1.00 98.81 81 PHE A CA 1
ATOM 619 C C . PHE A 1 81 ? -5.775 6.402 -1.155 1.00 98.81 81 PHE A C 1
ATOM 621 O O . PHE A 1 81 ? -6.801 6.169 -0.523 1.00 98.81 81 PHE A O 1
ATOM 628 N N . ILE A 1 82 ? -4.931 7.360 -0.760 1.00 98.62 82 ILE A N 1
ATOM 629 C CA . ILE A 1 82 ? -5.141 8.148 0.466 1.00 98.62 82 ILE A CA 1
ATOM 630 C C . ILE A 1 82 ? -6.455 8.944 0.400 1.00 98.62 82 ILE A C 1
ATOM 632 O O . ILE A 1 82 ? -7.171 9.035 1.401 1.00 98.62 82 ILE A O 1
ATOM 636 N N . ALA A 1 83 ? -6.811 9.494 -0.764 1.00 98.56 83 ALA A N 1
ATOM 637 C CA . ALA A 1 83 ? -8.104 10.144 -0.963 1.00 98.56 83 ALA A CA 1
ATOM 638 C C . ALA A 1 83 ? -9.272 9.160 -0.777 1.00 98.56 83 ALA A C 1
ATOM 640 O O . ALA A 1 83 ? -10.241 9.493 -0.093 1.00 98.56 83 ALA A O 1
ATOM 641 N N . TYR A 1 84 ? -9.155 7.942 -1.312 1.00 98.81 84 TYR A N 1
ATOM 642 C CA . TYR A 1 84 ? -10.147 6.884 -1.131 1.00 98.81 84 TYR A CA 1
ATOM 643 C C . TYR A 1 84 ? -10.316 6.509 0.345 1.00 98.81 84 TYR A C 1
ATOM 645 O O . TYR A 1 84 ? -11.438 6.497 0.845 1.00 98.81 84 TYR A O 1
ATOM 653 N N . VAL A 1 85 ? -9.218 6.288 1.073 1.00 98.62 85 VAL A N 1
ATOM 654 C CA . VAL A 1 85 ? -9.247 5.970 2.511 1.00 98.62 85 VAL A CA 1
ATOM 655 C C . VAL A 1 85 ? -10.021 7.027 3.303 1.00 98.62 85 VAL A C 1
ATOM 657 O O . VAL A 1 85 ? -10.878 6.688 4.122 1.00 98.62 85 VAL A O 1
ATOM 660 N N . ARG A 1 86 ? -9.767 8.314 3.025 1.00 98.12 86 ARG A N 1
ATOM 661 C CA . ARG A 1 86 ? -10.437 9.446 3.690 1.00 98.12 86 ARG A CA 1
ATOM 662 C C . ARG A 1 86 ? -11.941 9.501 3.408 1.00 98.12 86 ARG A C 1
ATOM 664 O O . ARG A 1 86 ? -12.701 9.946 4.262 1.00 98.12 86 ARG A O 1
ATOM 671 N N . GLN A 1 87 ? -12.377 9.050 2.233 1.00 98.38 87 GLN A N 1
ATOM 672 C CA . GLN A 1 87 ? -13.796 8.984 1.861 1.00 98.38 87 GLN A CA 1
ATOM 673 C C . GLN A 1 87 ? -14.525 7.781 2.483 1.00 98.38 87 GLN A C 1
ATOM 675 O O . GLN A 1 87 ? -15.754 7.761 2.499 1.00 98.38 87 GLN A O 1
ATOM 680 N N . HIS A 1 88 ? -13.791 6.814 3.043 1.00 98.31 88 HIS A N 1
ATOM 681 C CA . HIS A 1 88 ? -14.331 5.566 3.588 1.00 98.31 88 HIS A CA 1
ATOM 682 C C . HIS A 1 88 ? -13.976 5.385 5.075 1.00 98.31 88 HIS A C 1
ATOM 684 O O . HIS A 1 88 ? -13.348 4.395 5.449 1.00 98.31 88 HIS A O 1
ATOM 690 N N . PRO A 1 89 ? -14.400 6.302 5.969 1.00 97.44 89 PRO A N 1
ATOM 691 C CA . PRO A 1 89 ? -13.986 6.302 7.377 1.00 97.44 89 PRO A CA 1
ATOM 692 C C . PRO A 1 89 ? -14.506 5.105 8.192 1.00 97.44 89 PRO A C 1
ATOM 694 O O . PRO A 1 89 ? -14.087 4.917 9.331 1.00 97.44 89 PRO A O 1
ATOM 697 N N . ARG A 1 90 ? -15.440 4.316 7.641 1.00 97.06 90 ARG A N 1
ATOM 698 C CA . ARG A 1 90 ? -15.949 3.085 8.268 1.00 97.06 90 ARG A CA 1
ATOM 699 C C . ARG A 1 90 ? -15.062 1.870 8.004 1.00 97.06 90 ARG A C 1
ATOM 701 O O . ARG A 1 90 ? -15.158 0.907 8.750 1.00 97.06 90 ARG A O 1
ATOM 708 N N . ASN A 1 91 ? -14.225 1.919 6.970 1.00 98.31 91 ASN A N 1
ATOM 709 C CA . ASN A 1 91 ? -13.337 0.824 6.612 1.00 98.31 91 ASN A CA 1
ATOM 710 C C . ASN A 1 91 ? -11.979 0.974 7.285 1.00 98.31 91 ASN A C 1
ATOM 712 O O . ASN A 1 91 ? -11.484 2.094 7.381 1.00 98.31 91 ASN A O 1
ATOM 716 N N . THR A 1 92 ? -11.352 -0.142 7.653 1.00 98.38 92 THR A N 1
ATOM 717 C CA . THR A 1 92 ? -9.951 -0.195 8.098 1.00 98.38 92 THR A CA 1
ATOM 718 C C . THR A 1 92 ? -9.091 -0.739 6.966 1.00 98.38 92 THR A C 1
ATOM 720 O O . THR A 1 92 ? -9.312 -1.851 6.495 1.00 98.38 92 THR A O 1
ATOM 723 N N . PHE A 1 93 ? -8.103 0.029 6.524 1.00 98.62 93 PHE A N 1
ATOM 724 C CA . PHE A 1 93 ? -7.232 -0.332 5.411 1.00 98.62 93 PHE A CA 1
ATOM 725 C C . PHE A 1 93 ? -5.896 -0.849 5.927 1.00 98.62 93 PHE A C 1
ATOM 727 O O . PHE A 1 93 ? -5.163 -0.120 6.591 1.00 98.62 93 PHE A O 1
ATOM 734 N N . TYR A 1 94 ? -5.558 -2.081 5.56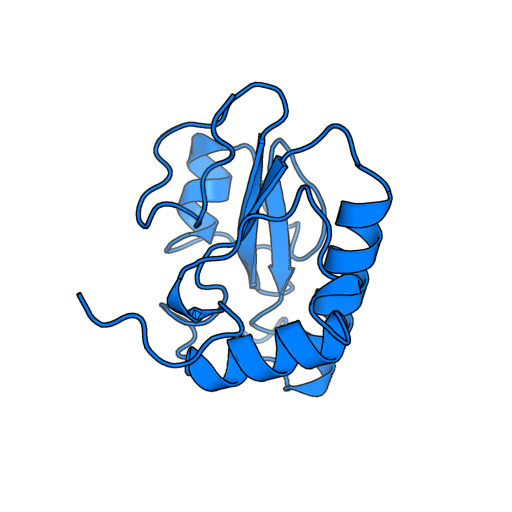9 1.00 98.44 94 TYR A N 1
ATOM 735 C CA . TYR A 1 94 ? -4.286 -2.704 5.905 1.00 98.44 94 TYR A CA 1
ATOM 736 C C . TYR A 1 94 ? -3.321 -2.608 4.733 1.00 98.44 94 TYR A C 1
ATOM 738 O O . TYR A 1 94 ? -3.418 -3.371 3.767 1.00 98.44 94 TYR A O 1
ATOM 746 N N . LEU A 1 95 ? -2.385 -1.660 4.813 1.00 98.38 95 LEU A N 1
ATOM 747 C CA . LEU A 1 95 ? -1.360 -1.490 3.791 1.00 98.38 95 LEU A CA 1
ATOM 748 C C . LEU A 1 95 ? -0.270 -2.549 3.942 1.00 98.38 95 LEU A C 1
ATOM 750 O O . LEU A 1 95 ? 0.382 -2.635 4.981 1.00 98.38 95 LEU A O 1
ATOM 754 N N . THR A 1 96 ? -0.062 -3.347 2.898 1.00 97.00 96 THR A N 1
ATOM 755 C CA . THR A 1 96 ? 1.060 -4.293 2.827 1.00 97.00 96 THR A CA 1
ATOM 756 C C . THR A 1 96 ? 2.357 -3.592 2.407 1.00 97.00 96 THR A C 1
ATOM 758 O O . THR A 1 96 ? 2.365 -2.405 2.075 1.00 97.00 96 THR A O 1
ATOM 761 N N . LEU A 1 97 ? 3.477 -4.324 2.382 1.00 95.94 97 LEU A N 1
ATOM 762 C CA . LEU A 1 97 ? 4.749 -3.862 1.808 1.00 95.94 97 LEU A CA 1
ATOM 763 C C . LEU A 1 97 ? 4.667 -3.778 0.270 1.00 95.94 97 LEU A C 1
ATOM 765 O O . LEU A 1 97 ? 5.326 -4.527 -0.458 1.00 95.94 97 LEU A O 1
ATOM 769 N N . ILE A 1 98 ? 3.800 -2.893 -0.228 1.00 95.88 98 ILE A N 1
ATOM 770 C CA . ILE A 1 98 ? 3.484 -2.741 -1.647 1.00 95.88 98 ILE A CA 1
ATOM 771 C C . ILE A 1 98 ? 4.759 -2.510 -2.467 1.00 95.88 98 ILE A C 1
ATOM 773 O O . ILE A 1 98 ? 5.588 -1.661 -2.158 1.00 95.88 98 ILE A O 1
ATOM 777 N N . GLY A 1 99 ? 4.939 -3.312 -3.516 1.00 92.75 99 GLY A N 1
ATOM 778 C CA . GLY A 1 99 ? 6.096 -3.212 -4.407 1.00 92.75 99 GLY A CA 1
ATOM 779 C C . GLY A 1 99 ? 7.425 -3.727 -3.836 1.00 92.75 99 GLY A C 1
ATOM 780 O O . GLY A 1 99 ? 8.351 -3.909 -4.617 1.00 92.75 99 GLY A O 1
ATOM 781 N N . CYS A 1 100 ? 7.545 -4.023 -2.539 1.00 95.12 100 CYS A N 1
ATOM 782 C CA . CYS A 1 100 ? 8.824 -4.427 -1.934 1.00 95.12 100 CYS A CA 1
ATOM 783 C C . CYS A 1 100 ? 9.166 -5.916 -2.085 1.00 95.12 100 CYS A C 1
ATOM 785 O O . CYS A 1 100 ? 10.307 -6.303 -1.869 1.00 95.12 100 CYS A O 1
ATOM 787 N N . GLY A 1 101 ? 8.188 -6.755 -2.437 1.00 91.00 101 GLY A N 1
ATOM 788 C CA . GLY A 1 101 ? 8.407 -8.177 -2.716 1.00 91.00 101 GLY A CA 1
ATOM 789 C C . GLY A 1 101 ? 8.946 -8.405 -4.130 1.00 91.00 101 GLY A C 1
ATOM 790 O O . GLY A 1 101 ? 10.061 -8.022 -4.459 1.00 91.00 101 GLY A O 1
ATOM 791 N N . ILE A 1 102 ? 8.120 -9.000 -4.995 1.00 89.06 102 ILE A N 1
ATOM 792 C CA . ILE A 1 102 ? 8.498 -9.416 -6.361 1.00 89.06 102 ILE A CA 1
ATOM 793 C C . ILE A 1 102 ? 9.025 -8.250 -7.219 1.00 89.06 102 ILE A C 1
ATOM 795 O O . ILE A 1 102 ? 9.921 -8.444 -8.033 1.00 89.06 102 ILE A O 1
ATOM 799 N N . VAL A 1 103 ? 8.483 -7.042 -7.041 1.00 92.25 103 VAL A N 1
ATOM 800 C CA . VAL A 1 103 ? 8.857 -5.857 -7.838 1.00 92.25 103 VAL A CA 1
ATOM 801 C C . VAL A 1 103 ? 10.191 -5.244 -7.384 1.00 92.25 103 VAL A C 1
ATOM 803 O O . VAL A 1 103 ? 10.843 -4.561 -8.171 1.00 92.25 103 VAL A O 1
ATOM 806 N N . GLY A 1 104 ? 10.616 -5.490 -6.140 1.00 93.38 104 GLY A N 1
ATOM 807 C CA . GLY A 1 104 ? 11.914 -5.044 -5.629 1.00 93.38 104 GLY A CA 1
ATOM 808 C C . GLY A 1 104 ? 12.040 -3.535 -5.387 1.00 93.38 104 GLY A C 1
ATOM 809 O O . GLY A 1 104 ? 13.120 -2.973 -5.550 1.00 93.38 104 GLY A O 1
ATOM 810 N N . TRP A 1 105 ? 10.959 -2.839 -5.026 1.00 96.56 105 TRP A N 1
ATOM 811 C CA . TRP A 1 105 ? 11.085 -1.488 -4.475 1.00 96.56 105 TRP A CA 1
ATOM 812 C C . TRP A 1 105 ? 11.728 -1.521 -3.089 1.00 96.56 105 TRP A C 1
ATOM 814 O O . TRP A 1 105 ? 11.272 -2.238 -2.201 1.00 96.56 105 TRP A O 1
ATOM 824 N N . GLU A 1 106 ? 12.705 -0.648 -2.860 1.00 97.12 106 GLU A N 1
ATOM 825 C CA . GLU A 1 106 ? 13.254 -0.443 -1.521 1.00 97.12 106 GLU A CA 1
ATOM 826 C C . GLU A 1 106 ? 12.169 0.075 -0.559 1.00 97.12 106 GLU A C 1
ATOM 828 O O . GLU A 1 106 ? 11.538 1.101 -0.857 1.00 97.12 106 GLU A O 1
ATOM 833 N N . PRO A 1 107 ? 11.961 -0.556 0.616 1.00 96.69 107 PRO A N 1
ATOM 834 C CA . PRO A 1 107 ? 10.954 -0.113 1.580 1.00 96.69 107 PRO A CA 1
ATOM 835 C C . PRO A 1 107 ? 11.101 1.357 1.981 1.00 96.69 107 PRO A C 1
ATOM 837 O O . PRO A 1 107 ? 10.107 2.071 2.099 1.00 96.69 107 PRO A O 1
ATOM 840 N N . ALA A 1 108 ? 12.339 1.842 2.119 1.00 96.44 108 ALA A N 1
ATOM 841 C CA . ALA A 1 108 ? 12.622 3.241 2.434 1.00 96.44 108 ALA A CA 1
ATOM 842 C C . ALA A 1 108 ? 12.142 4.207 1.335 1.00 96.44 108 ALA A C 1
ATOM 844 O O . ALA A 1 108 ? 11.694 5.316 1.642 1.00 96.44 108 ALA A O 1
ATOM 845 N N . THR A 1 109 ? 12.196 3.787 0.068 1.00 97.56 109 THR A N 1
ATOM 846 C CA . THR A 1 109 ? 11.689 4.570 -1.062 1.00 97.56 109 THR A CA 1
ATOM 847 C C . THR A 1 109 ? 10.169 4.610 -1.049 1.00 97.56 109 THR A C 1
ATOM 849 O O . THR A 1 109 ? 9.603 5.699 -1.061 1.00 97.56 109 THR A O 1
ATOM 852 N N . VAL A 1 110 ? 9.494 3.464 -0.922 1.00 97.94 110 VAL A N 1
ATOM 853 C CA . VAL A 1 110 ? 8.021 3.429 -0.856 1.00 97.94 110 VAL A CA 1
ATOM 854 C C . VAL A 1 110 ? 7.505 4.226 0.343 1.00 97.94 110 VAL A C 1
ATOM 856 O O . VAL A 1 110 ? 6.589 5.032 0.193 1.00 97.94 110 VAL A O 1
ATOM 859 N N . ARG A 1 111 ? 8.151 4.089 1.510 1.00 97.62 111 ARG A N 1
ATOM 860 C CA . ARG A 1 111 ? 7.888 4.912 2.700 1.00 97.62 111 ARG A CA 1
ATOM 861 C C . ARG A 1 111 ? 7.966 6.402 2.374 1.00 97.62 111 ARG A C 1
ATOM 863 O O . ARG A 1 111 ? 7.045 7.142 2.707 1.00 97.62 111 ARG A O 1
ATOM 870 N N . ARG A 1 112 ? 9.050 6.856 1.735 1.00 97.44 112 ARG A N 1
ATOM 871 C CA . ARG A 1 112 ? 9.231 8.269 1.361 1.00 97.44 112 ARG A CA 1
ATOM 872 C C . ARG A 1 112 ? 8.079 8.762 0.482 1.00 97.44 112 ARG A C 1
ATOM 874 O O . ARG A 1 112 ? 7.504 9.801 0.790 1.00 97.44 112 ARG A O 1
ATOM 881 N N . LEU A 1 113 ? 7.726 8.019 -0.567 1.00 98.31 113 LEU A N 1
ATOM 882 C CA . LEU A 1 113 ? 6.654 8.394 -1.499 1.00 98.31 113 LEU A CA 1
ATOM 883 C C . LEU A 1 113 ? 5.270 8.392 -0.831 1.00 98.31 113 LEU A C 1
ATOM 885 O O . LEU A 1 113 ? 4.450 9.279 -1.078 1.00 98.31 113 LEU A O 1
ATOM 889 N N . LEU A 1 114 ? 5.020 7.438 0.071 1.00 98.19 114 LEU A N 1
ATOM 890 C CA . LEU A 1 114 ? 3.810 7.400 0.890 1.00 98.19 114 LEU A CA 1
ATOM 891 C C . LEU A 1 114 ? 3.690 8.664 1.746 1.00 98.19 114 LEU A C 1
ATOM 893 O O . LEU A 1 114 ? 2.664 9.338 1.697 1.00 98.19 114 LEU A O 1
ATOM 897 N N . TRP A 1 115 ? 4.742 9.035 2.479 1.00 97.31 115 TRP A N 1
ATOM 898 C CA . TRP A 1 115 ? 4.720 10.243 3.308 1.00 97.31 115 TRP A CA 1
ATOM 899 C C . TRP A 1 115 ? 4.639 11.528 2.480 1.00 97.31 115 TRP A C 1
ATOM 901 O O . TRP A 1 115 ? 3.934 12.445 2.881 1.00 97.31 115 TRP A O 1
ATOM 911 N N . GLN A 1 116 ? 5.239 11.580 1.287 1.00 96.75 116 GLN A N 1
ATOM 912 C CA . GLN A 1 116 ? 5.019 12.680 0.334 1.00 96.75 116 GLN A CA 1
ATOM 913 C C . GLN A 1 116 ? 3.558 12.781 -0.135 1.00 96.75 116 GLN A C 1
ATOM 915 O O . GLN A 1 116 ? 3.080 13.875 -0.433 1.00 96.75 116 GLN A O 1
ATOM 920 N N . SER A 1 117 ? 2.845 11.655 -0.207 1.00 97.19 117 SER A N 1
ATOM 921 C CA . SER A 1 117 ? 1.431 11.601 -0.605 1.00 97.19 117 SER A CA 1
ATOM 922 C C . SER A 1 117 ? 0.477 11.956 0.540 1.00 97.19 117 SER A C 1
ATOM 924 O O . SER A 1 117 ? -0.618 12.459 0.296 1.00 97.19 117 SER A O 1
ATOM 926 N N . ILE A 1 118 ? 0.889 11.704 1.784 1.00 96.31 118 ILE A N 1
ATOM 927 C CA . ILE A 1 118 ? 0.125 12.028 2.995 1.00 96.31 118 I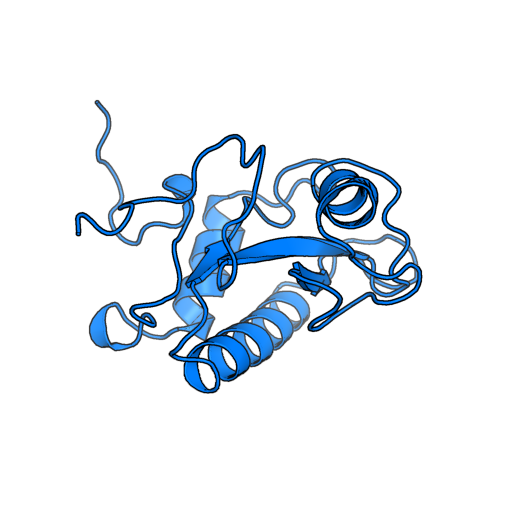LE A CA 1
ATOM 928 C C . ILE A 1 118 ? 0.346 13.487 3.417 1.00 96.31 118 ILE A C 1
ATOM 930 O O . ILE A 1 118 ? -0.621 14.153 3.784 1.00 96.31 118 ILE A O 1
ATOM 934 N N . GLY A 1 119 ? 1.593 13.963 3.343 1.00 93.62 119 GLY A N 1
ATOM 935 C CA . GLY A 1 119 ? 2.064 15.226 3.905 1.00 93.62 119 GLY A CA 1
ATOM 936 C C . GLY A 1 119 ? 2.773 14.993 5.238 1.00 93.62 119 GLY A C 1
ATOM 937 O O . GLY A 1 119 ? 3.971 14.704 5.270 1.00 93.62 119 GLY A O 1
ATOM 938 N N . ASP A 1 120 ? 2.041 15.090 6.346 1.00 91.00 120 ASP A N 1
ATOM 939 C CA . ASP A 1 120 ? 2.581 14.867 7.688 1.00 91.00 120 ASP A CA 1
ATOM 940 C C . ASP A 1 120 ? 1.713 13.937 8.567 1.00 91.00 120 ASP A C 1
ATOM 942 O O . ASP A 1 120 ? 0.732 13.354 8.117 1.00 91.00 120 ASP A O 1
ATOM 946 N N . GLU A 1 121 ? 2.115 13.732 9.825 1.00 89.88 121 GLU A N 1
ATOM 947 C CA . GLU A 1 121 ? 1.504 12.764 10.742 1.00 89.88 121 GLU A CA 1
ATOM 948 C C . GLU A 1 121 ? 0.095 13.200 11.151 1.00 89.88 121 GLU A C 1
ATOM 950 O O . GLU A 1 121 ? -0.757 12.345 11.358 1.00 89.88 121 GLU A O 1
ATOM 955 N N . SER A 1 122 ? -0.192 14.508 11.157 1.00 92.25 122 SER A N 1
ATOM 956 C CA . SER A 1 122 ? -1.543 15.035 11.380 1.00 92.25 122 SER A CA 1
ATOM 957 C C . SER A 1 122 ? -2.493 14.755 10.212 1.00 92.25 122 SER A C 1
ATOM 959 O O . SER A 1 122 ? -3.709 14.838 10.371 1.00 92.25 122 SER A O 1
ATOM 961 N N . GLN A 1 123 ? -1.952 14.412 9.038 1.00 94.38 123 GLN A N 1
ATOM 962 C CA . GLN A 1 123 ? -2.719 14.114 7.831 1.00 94.38 123 GLN A CA 1
ATOM 963 C C . GLN A 1 123 ? -2.854 12.611 7.550 1.00 94.38 123 GLN A C 1
ATOM 965 O O . GLN A 1 123 ? -3.543 12.241 6.588 1.00 94.38 123 GLN A O 1
ATOM 970 N N . LEU A 1 124 ? -2.215 11.750 8.352 1.00 95.69 124 LEU A N 1
ATOM 971 C CA . LEU A 1 124 ? -2.365 10.299 8.257 1.00 95.69 124 LEU A CA 1
ATOM 972 C C . LEU A 1 124 ? -3.818 9.918 8.597 1.00 95.69 124 LEU A C 1
ATOM 974 O O . LEU A 1 124 ? -4.283 10.254 9.684 1.00 95.69 124 LEU A O 1
ATOM 978 N N . PRO A 1 125 ? -4.552 9.224 7.706 1.00 96.06 125 PRO A N 1
ATOM 979 C CA . PRO A 1 125 ? -5.897 8.774 8.031 1.00 96.06 125 PRO A CA 1
ATOM 980 C C . PRO A 1 125 ? -5.890 7.764 9.183 1.00 96.06 125 PRO A C 1
ATOM 982 O O . PRO A 1 125 ? -5.198 6.752 9.135 1.00 96.06 125 PRO A O 1
ATOM 985 N N . ASP A 1 126 ? -6.736 8.008 10.177 1.00 95.06 126 ASP A N 1
ATOM 986 C CA . ASP A 1 126 ? -6.953 7.172 11.365 1.00 95.06 126 ASP A CA 1
ATOM 987 C C . ASP A 1 126 ? -7.297 5.703 11.080 1.00 95.06 126 ASP A C 1
ATOM 989 O O . ASP A 1 126 ? -7.150 4.829 11.937 1.00 95.06 126 ASP A O 1
ATOM 993 N N . ASN A 1 127 ? -7.844 5.455 9.895 1.00 97.38 127 ASN A N 1
ATOM 994 C CA . ASN A 1 127 ? -8.305 4.164 9.422 1.00 97.38 127 ASN A CA 1
ATOM 995 C C . ASN A 1 127 ? -7.342 3.520 8.410 1.00 97.38 127 ASN A C 1
ATOM 997 O O . ASN A 1 127 ? -7.704 2.542 7.759 1.00 97.38 127 ASN A O 1
ATOM 1001 N N . LEU A 1 128 ? -6.124 4.054 8.282 1.00 97.81 128 LEU A N 1
ATOM 1002 C CA . LEU A 1 128 ? -5.028 3.457 7.529 1.00 97.81 128 LEU A CA 1
ATOM 1003 C C . LEU A 1 128 ? -4.001 2.857 8.485 1.00 97.81 128 LEU A C 1
ATOM 1005 O O . LEU A 1 128 ? -3.284 3.575 9.181 1.00 97.81 128 LEU A O 1
ATOM 1009 N N . ILE A 1 129 ? -3.889 1.536 8.470 1.00 97.38 129 ILE A N 1
ATOM 1010 C CA . ILE A 1 129 ? -2.871 0.811 9.217 1.00 97.38 129 ILE A CA 1
ATOM 1011 C C . ILE A 1 129 ? -1.671 0.594 8.291 1.00 97.38 129 ILE A C 1
ATOM 1013 O O . ILE A 1 129 ? -1.802 0.088 7.173 1.00 97.38 129 ILE A O 1
ATOM 1017 N N . LEU A 1 130 ? -0.499 1.049 8.739 1.00 97.12 130 LEU A N 1
ATOM 1018 C CA . LEU A 1 130 ? 0.750 0.992 7.980 1.00 97.12 130 LEU A CA 1
ATOM 1019 C C . LEU A 1 130 ? 1.604 -0.200 8.418 1.00 97.12 130 LEU A C 1
ATOM 1021 O O . LEU A 1 130 ? 1.640 -0.513 9.610 1.00 97.12 130 LEU A O 1
ATOM 1025 N N . PRO A 1 131 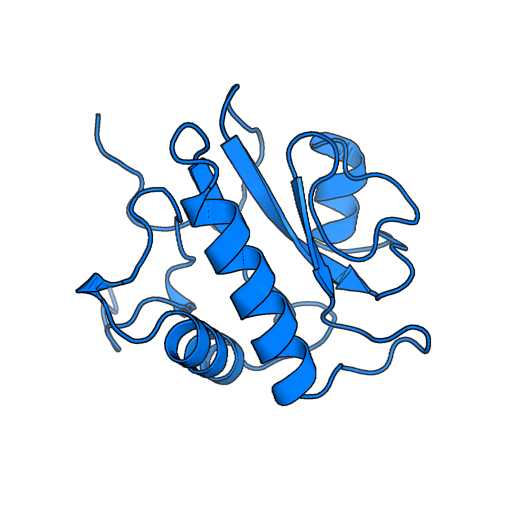? 2.386 -0.818 7.519 1.00 96.06 131 PRO A N 1
ATOM 1026 C CA . PRO A 1 131 ? 3.411 -1.756 7.944 1.00 96.06 131 P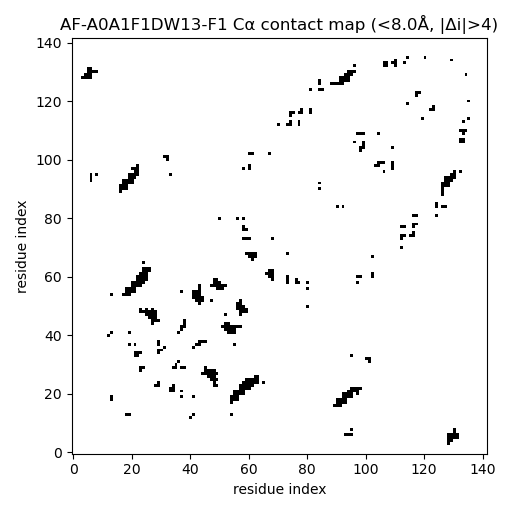RO A CA 1
ATOM 1027 C C . PRO A 1 131 ? 4.497 -0.993 8.712 1.00 96.06 131 PRO A C 1
ATOM 1029 O O . PRO A 1 131 ? 4.776 0.178 8.427 1.00 96.06 131 PRO A O 1
ATOM 1032 N N . ARG A 1 132 ? 5.160 -1.653 9.669 1.00 94.50 132 ARG A N 1
ATOM 1033 C CA . ARG A 1 132 ? 6.187 -1.017 10.517 1.00 94.50 132 ARG A CA 1
ATOM 1034 C C . ARG A 1 132 ? 7.275 -0.314 9.698 1.00 94.50 132 ARG A C 1
ATOM 1036 O O . ARG A 1 132 ? 7.667 0.804 10.032 1.00 94.50 132 ARG A O 1
ATOM 1043 N N . ALA A 1 133 ? 7.693 -0.926 8.588 1.00 94.75 133 ALA A N 1
ATOM 1044 C CA . ALA A 1 133 ? 8.699 -0.384 7.674 1.00 94.75 133 ALA A CA 1
ATOM 1045 C C . ALA A 1 133 ? 8.302 0.954 7.020 1.00 94.75 133 ALA A C 1
ATOM 1047 O O . ALA A 1 133 ? 9.176 1.686 6.565 1.00 94.75 133 ALA A O 1
ATOM 1048 N N . PHE A 1 134 ? 7.008 1.289 6.969 1.00 95.31 134 PHE A N 1
ATOM 1049 C CA . PHE A 1 134 ? 6.515 2.558 6.421 1.00 95.31 134 PHE A CA 1
ATOM 1050 C C . PHE A 1 134 ? 6.157 3.581 7.504 1.00 95.31 134 PHE A C 1
ATOM 1052 O O . PHE A 1 134 ? 5.715 4.684 7.181 1.00 95.31 134 PHE A O 1
ATOM 1059 N N . SER A 1 135 ? 6.362 3.260 8.783 1.00 91.56 135 SER A N 1
ATOM 1060 C CA . SER A 1 135 ? 6.143 4.215 9.868 1.00 91.56 135 SER A CA 1
ATOM 1061 C C . SER A 1 135 ? 7.069 5.435 9.747 1.00 91.56 135 SER A C 1
ATOM 1063 O O . SER A 1 135 ? 8.168 5.354 9.194 1.00 91.56 135 SER A O 1
ATOM 1065 N N . ARG A 1 136 ? 6.607 6.598 10.230 1.00 83.06 136 ARG A N 1
ATOM 1066 C CA . ARG A 1 136 ? 7.363 7.859 10.128 1.00 83.06 136 ARG A CA 1
ATOM 1067 C C . ARG A 1 136 ? 8.626 7.869 10.986 1.00 83.06 136 ARG A C 1
ATOM 1069 O O . ARG A 1 136 ? 9.590 8.549 10.649 1.00 83.06 136 ARG A O 1
ATOM 1076 N N . LYS A 1 137 ? 8.595 7.164 12.117 1.00 72.50 137 LYS A N 1
ATOM 1077 C CA . LYS A 1 137 ? 9.697 7.128 13.077 1.00 72.50 137 LYS A CA 1
ATOM 1078 C C . LYS A 1 137 ? 10.740 6.127 12.589 1.00 72.50 137 LYS A C 1
ATOM 1080 O O . LYS A 1 137 ? 10.463 4.937 12.492 1.00 72.50 137 LYS A O 1
ATOM 1085 N N . GLU A 1 138 ? 11.934 6.611 12.264 1.00 49.53 138 GLU A N 1
ATOM 1086 C CA . GLU A 1 138 ? 13.099 5.737 12.148 1.00 49.53 138 GLU A CA 1
ATOM 1087 C C . GLU A 1 138 ? 13.471 5.221 13.538 1.00 49.53 138 GLU A C 1
ATOM 1089 O O . GLU A 1 138 ? 13.735 6.015 14.436 1.00 49.53 138 GLU A O 1
ATOM 1094 N N . GLY A 1 139 ? 13.488 3.895 13.696 1.00 50.38 139 GLY A N 1
ATOM 1095 C CA . GLY A 1 139 ? 14.024 3.225 14.877 1.00 50.38 139 GLY A CA 1
ATOM 1096 C C . GLY A 1 139 ? 13.044 3.082 16.040 1.00 50.38 139 GLY A C 1
ATOM 1097 O O . GLY A 1 139 ? 13.111 3.835 16.997 1.00 50.38 139 GLY A O 1
ATOM 1098 N N . ASP A 1 140 ? 12.222 2.037 15.996 1.00 41.66 140 ASP A N 1
ATOM 1099 C CA . ASP A 1 140 ? 11.969 1.226 17.192 1.00 41.66 140 ASP A CA 1
ATOM 1100 C C . ASP A 1 140 ? 12.531 -0.162 16.845 1.00 41.66 140 ASP A C 1
ATOM 1102 O O . ASP A 1 140 ? 11.807 -1.047 16.382 1.00 41.66 140 ASP A O 1
ATOM 1106 N N . SER A 1 141 ? 13.859 -0.289 16.928 1.00 40.94 141 SER A N 1
ATOM 1107 C CA . SER A 1 141 ? 14.505 -1.593 17.061 1.00 40.94 141 SER A CA 1
ATOM 1108 C C . SER A 1 141 ? 14.113 -2.120 18.440 1.00 40.94 141 SER A C 1
ATOM 1110 O O . SER A 1 141 ? 14.486 -1.509 19.441 1.00 40.94 141 SER A O 1
ATOM 1112 N N . GLU A 1 142 ? 13.317 -3.186 18.487 1.00 39.31 142 GLU A N 1
ATOM 1113 C CA . GLU A 1 142 ? 13.292 -4.072 19.660 1.00 39.31 142 GLU A CA 1
ATOM 1114 C C . GLU A 1 142 ? 14.578 -4.905 19.699 1.00 39.31 142 GLU A C 1
ATOM 1116 O O . GLU A 1 142 ? 15.050 -5.311 18.608 1.00 39.31 142 GLU A O 1
#

Foldseek 3Di:
DPDDQAFDQDDPDDDPQEEEEEEFAQQQQQPDDSSVVCVPHQARDRRCQAQDGRRYGYQYQAYPVRAGDDLVSSLVRLLVVLVVCVVRLSHAYHYHCYCCPPNNDDLVSNLVSNCVSQVDPVSRRPRYHHHPSNDPDDDPDD

Secondary structure (DSSP, 8-state):
----SS--S------TTEEEEEEEETT----SHHHHHIIIII-PPTT--SEEETTEEEEEEE-TTSPBPPHHHHHHHHHHHHHHHHH-TTSEEEE--TTTSTT---HHHHHHHHHHHH-SGGGS-TTEEPPGGG-SSS----

Mean predicted aligned error: 3.94 Å